Protein AF-A0AAW2USI5-F1 (afdb_monomer_lite)

Sequence (169 aa):
MHMRAHGDEYKSSAALSNPMKNASNMSGESNIPRLPRKYSCPQEGCRWNKNHAKFQPLKSMICVKNHYKRSHCPKMYVCKRCNRKQFSVLSDLRTHEKHCGDLKWLCSCGTTFSRKDKLMGHVALFIGHKPVINSSMKLGSGPQNSAQMQVDQSSAFAVGGNLLAWYSV

Organism: Sesamum radiatum (NCBI:txid300843)

pLDDT: mean 70.8, std 21.12, range [31.8, 94.62]

Structure (mmCIF, N/CA/C/O backbone):
data_AF-A0AAW2USI5-F1
#
_entry.id   AF-A0AAW2USI5-F1
#
loop_
_atom_site.group_PDB
_atom_site.id
_atom_site.type_symbol
_atom_site.label_atom_id
_atom_site.label_alt_id
_atom_site.label_comp_id
_atom_site.label_asym_id
_atom_site.label_entity_id
_atom_site.label_seq_id
_atom_site.pdbx_PDB_ins_code
_atom_site.Cartn_x
_atom_site.Cartn_y
_atom_site.Cartn_z
_atom_site.occupancy
_atom_site.B_iso_or_equiv
_atom_site.auth_seq_id
_atom_site.auth_comp_id
_atom_site.auth_asym_id
_atom_site.auth_atom_id
_atom_site.pdbx_PDB_model_num
ATOM 1 N N . MET A 1 1 ? 5.139 16.573 1.610 1.00 46.22 1 MET A N 1
ATOM 2 C CA . MET A 1 1 ? 4.623 16.755 0.235 1.00 46.22 1 MET A CA 1
ATOM 3 C C . MET A 1 1 ? 5.739 17.400 -0.578 1.00 46.22 1 MET A C 1
ATOM 5 O O . MET A 1 1 ? 6.344 18.332 -0.074 1.00 46.22 1 MET A O 1
ATOM 9 N N . HIS A 1 2 ? 6.134 16.830 -1.721 1.00 46.94 2 HIS A N 1
ATOM 10 C CA . HIS A 1 2 ? 7.367 17.233 -2.419 1.00 46.94 2 HIS A CA 1
ATOM 11 C C . HIS A 1 2 ? 7.157 18.491 -3.273 1.00 46.94 2 HIS A C 1
ATOM 13 O O . HIS A 1 2 ? 6.280 18.508 -4.134 1.00 46.94 2 HIS A O 1
ATOM 19 N N . MET A 1 3 ? 8.010 19.494 -3.058 1.00 53.34 3 MET A N 1
ATOM 20 C CA . MET A 1 3 ? 8.080 20.769 -3.780 1.00 53.34 3 MET A CA 1
ATOM 21 C C . MET A 1 3 ? 8.547 20.562 -5.229 1.00 53.34 3 MET A C 1
ATOM 23 O O . MET A 1 3 ? 9.724 20.700 -5.542 1.00 53.34 3 MET A O 1
ATOM 27 N N . ARG A 1 4 ? 7.632 20.156 -6.113 1.00 74.19 4 ARG A N 1
ATOM 28 C CA . ARG A 1 4 ? 7.887 19.965 -7.556 1.00 74.19 4 ARG A CA 1
ATOM 29 C C . ARG A 1 4 ? 7.155 20.973 -8.446 1.00 74.19 4 ARG A C 1
ATOM 31 O O . ARG A 1 4 ? 7.196 20.829 -9.659 1.00 74.19 4 ARG A O 1
ATOM 38 N N . ALA A 1 5 ? 6.470 21.947 -7.853 1.00 58.94 5 ALA A N 1
ATOM 39 C CA . ALA A 1 5 ? 5.504 22.782 -8.561 1.00 58.94 5 ALA A CA 1
ATOM 40 C C . ALA A 1 5 ? 6.073 24.073 -9.168 1.00 58.94 5 ALA A C 1
ATOM 42 O O . ALA A 1 5 ? 5.403 24.664 -9.999 1.00 58.94 5 ALA A O 1
ATOM 43 N N . HIS A 1 6 ? 7.272 24.521 -8.797 1.00 59.50 6 HIS A N 1
ATOM 44 C CA . HIS A 1 6 ? 7.692 25.884 -9.142 1.00 59.50 6 HIS A CA 1
ATOM 45 C C . HIS A 1 6 ? 8.582 25.989 -10.412 1.00 59.50 6 HIS A C 1
ATOM 47 O O . HIS A 1 6 ? 9.126 27.051 -10.681 1.00 59.50 6 HIS A O 1
ATOM 53 N N . GLY A 1 7 ? 8.818 24.908 -11.171 1.00 65.31 7 GLY A N 1
ATOM 54 C CA . GLY A 1 7 ? 9.721 24.937 -12.342 1.00 65.31 7 GLY A CA 1
ATOM 55 C C . GLY A 1 7 ? 11.223 25.026 -12.004 1.00 65.31 7 GLY A C 1
ATOM 56 O O . GLY A 1 7 ? 11.658 24.564 -10.952 1.00 65.31 7 GLY A O 1
ATOM 57 N N . ASP A 1 8 ? 12.037 25.565 -12.913 1.00 69.44 8 ASP A N 1
ATOM 58 C CA . ASP A 1 8 ? 13.467 25.853 -12.675 1.00 69.44 8 ASP A CA 1
ATOM 59 C C . ASP A 1 8 ? 13.720 27.345 -12.381 1.00 69.44 8 ASP A C 1
ATOM 61 O O . ASP A 1 8 ? 14.849 27.744 -12.113 1.00 69.44 8 ASP A O 1
ATOM 65 N N . GLU A 1 9 ? 12.659 28.156 -12.354 1.00 68.19 9 GLU A N 1
ATOM 66 C CA . GLU A 1 9 ? 12.700 29.624 -12.259 1.00 68.19 9 GLU A CA 1
ATOM 67 C C . GLU A 1 9 ? 13.292 30.158 -10.942 1.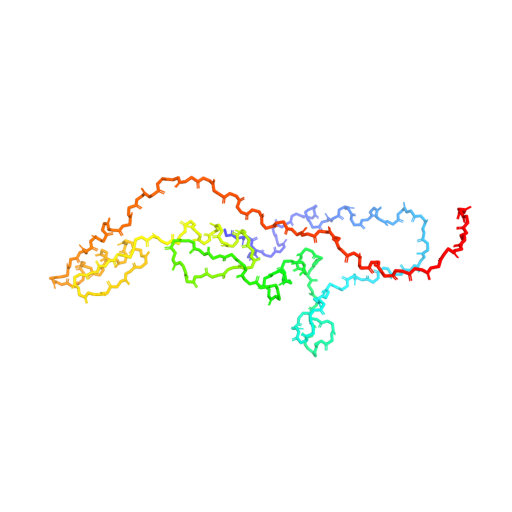00 68.19 9 GLU A C 1
ATOM 69 O O . GLU A 1 9 ? 13.735 31.298 -10.872 1.00 68.19 9 GLU A O 1
ATOM 74 N N . TYR A 1 10 ? 13.344 29.331 -9.897 1.00 70.19 10 TYR A N 1
ATOM 75 C CA . TYR A 1 10 ? 13.864 29.670 -8.564 1.00 70.19 10 TYR A CA 1
ATOM 76 C C . TYR A 1 10 ? 15.147 28.902 -8.216 1.00 70.19 10 TYR A C 1
ATOM 78 O O . TYR A 1 10 ? 15.626 28.967 -7.081 1.00 70.19 10 TYR A O 1
ATOM 86 N N . LYS A 1 11 ? 15.716 28.149 -9.166 1.00 66.88 11 LYS A N 1
ATOM 87 C CA . LYS A 1 11 ? 17.028 27.521 -8.993 1.00 66.88 11 LYS A CA 1
ATOM 88 C C . LYS A 1 11 ? 18.096 28.482 -9.492 1.00 66.88 11 LYS A C 1
ATOM 90 O O . LYS A 1 11 ? 18.050 28.939 -10.628 1.00 66.88 11 LYS A O 1
ATOM 95 N N . SER A 1 12 ? 19.078 28.770 -8.644 1.00 76.75 12 SER A N 1
ATOM 96 C CA . SER A 1 12 ? 20.246 29.552 -9.047 1.00 76.75 12 SER A CA 1
ATOM 97 C C . SER A 1 12 ? 21.004 28.848 -10.178 1.00 76.75 12 SER A C 1
ATOM 99 O O . SER A 1 12 ? 20.977 27.620 -10.292 1.00 76.75 12 SER A O 1
ATOM 101 N N . SER A 1 13 ? 21.732 29.612 -10.993 1.00 73.44 13 SER A N 1
ATOM 102 C CA . SER A 1 13 ? 22.593 29.065 -12.053 1.00 73.44 13 SER A CA 1
ATOM 103 C C . SER A 1 13 ? 23.564 28.001 -11.520 1.00 73.44 13 SER A C 1
ATOM 105 O O . SER A 1 13 ? 23.755 26.968 -12.157 1.00 73.44 13 SER A O 1
ATOM 107 N N . ALA A 1 14 ? 24.079 28.193 -10.301 1.00 71.50 14 ALA A N 1
ATOM 108 C CA . ALA A 1 14 ? 24.911 27.226 -9.587 1.00 71.50 14 ALA A CA 1
ATOM 109 C C . ALA A 1 14 ? 24.168 25.927 -9.202 1.00 71.50 14 ALA A C 1
ATOM 111 O O . ALA A 1 14 ? 24.768 24.856 -9.196 1.00 71.50 14 ALA A O 1
ATOM 112 N N . ALA A 1 15 ? 22.864 25.995 -8.908 1.00 69.00 15 ALA A N 1
ATOM 113 C CA . ALA A 1 15 ? 22.029 24.826 -8.619 1.00 69.00 15 ALA A CA 1
ATOM 114 C C . ALA A 1 15 ? 21.592 24.070 -9.891 1.00 69.00 15 ALA A C 1
ATOM 116 O O . ALA A 1 15 ? 21.261 22.885 -9.818 1.00 69.00 15 ALA A O 1
ATOM 117 N N . LEU A 1 16 ? 21.586 24.743 -11.047 1.00 68.81 16 LEU A N 1
ATOM 118 C CA . LEU A 1 16 ? 21.349 24.144 -12.366 1.00 68.81 16 LEU A CA 1
ATOM 119 C C . LEU A 1 16 ? 22.624 23.523 -12.959 1.00 68.81 16 LEU A C 1
ATOM 121 O O . LEU A 1 16 ? 22.553 22.532 -13.689 1.00 68.81 16 LEU A O 1
ATOM 125 N N . SER A 1 17 ? 23.799 24.068 -12.634 1.00 70.19 17 SER A N 1
ATOM 126 C CA . SER A 1 17 ? 25.082 23.485 -13.018 1.00 70.19 17 SER A CA 1
ATOM 127 C C . SER A 1 17 ? 25.387 22.251 -12.169 1.00 70.19 17 SER A C 1
ATOM 129 O O . SER A 1 17 ? 25.476 22.343 -10.951 1.00 70.19 17 SER A O 1
ATOM 131 N N . ASN A 1 18 ? 25.569 21.090 -12.803 1.00 61.06 18 ASN A N 1
ATOM 132 C CA . ASN A 1 18 ? 25.980 19.855 -12.133 1.00 61.06 18 ASN A CA 1
ATOM 133 C C . ASN A 1 18 ? 27.494 19.652 -12.353 1.00 61.06 18 ASN A C 1
ATOM 135 O O . ASN A 1 18 ? 27.879 19.171 -13.424 1.00 61.06 18 ASN A O 1
ATOM 139 N N . PRO A 1 19 ? 28.370 19.977 -11.382 1.00 59.91 19 PRO A N 1
ATOM 140 C CA . PRO A 1 19 ? 29.824 19.922 -11.581 1.00 59.91 19 PRO A CA 1
ATOM 141 C C . PRO A 1 19 ? 30.314 18.486 -11.814 1.00 59.91 19 PRO A C 1
ATOM 143 O O . PRO A 1 19 ? 31.250 18.237 -12.569 1.00 59.91 19 PRO A O 1
ATOM 146 N N . MET A 1 20 ? 29.617 17.512 -11.219 1.00 56.16 20 MET A N 1
ATOM 147 C CA . MET A 1 20 ? 30.001 16.100 -11.231 1.00 56.16 20 MET A CA 1
ATOM 148 C C . MET A 1 20 ? 29.849 15.412 -12.596 1.00 56.16 20 MET A C 1
ATOM 150 O O . MET A 1 20 ? 30.370 14.315 -12.780 1.00 56.16 20 MET A O 1
ATOM 154 N N . LYS A 1 21 ? 29.135 16.016 -13.560 1.00 55.62 21 LYS A N 1
ATOM 155 C CA . LYS A 1 21 ? 28.966 15.421 -14.898 1.00 55.62 21 LYS A CA 1
ATOM 156 C C . LYS A 1 21 ? 30.165 15.689 -15.814 1.00 55.62 21 LYS A C 1
ATOM 158 O O . LYS A 1 21 ? 30.317 14.987 -16.806 1.00 55.62 21 LYS A O 1
ATOM 163 N N . ASN A 1 22 ? 31.017 16.663 -15.481 1.00 47.00 22 ASN A N 1
ATOM 164 C CA . ASN A 1 22 ? 32.165 17.018 -16.319 1.00 47.00 22 ASN A CA 1
ATOM 165 C C . ASN A 1 22 ? 33.476 16.319 -15.906 1.00 47.00 22 ASN A C 1
ATOM 167 O O . ASN A 1 22 ? 34.454 16.366 -16.641 1.00 47.00 22 ASN A O 1
ATOM 171 N N . ALA A 1 23 ? 33.501 15.630 -14.758 1.00 49.38 23 ALA A N 1
ATOM 172 C CA . ALA A 1 23 ? 34.698 14.954 -14.245 1.00 49.38 23 ALA A CA 1
ATOM 173 C C . ALA A 1 23 ? 34.843 13.482 -14.690 1.00 49.38 23 ALA A C 1
ATOM 175 O O . ALA A 1 23 ? 35.879 12.873 -14.450 1.00 49.38 23 ALA A O 1
ATOM 176 N N . SER A 1 24 ? 33.846 12.886 -15.354 1.00 46.22 24 SER A N 1
ATOM 177 C CA . SER A 1 24 ? 33.921 11.486 -15.812 1.00 46.22 24 SER A CA 1
ATOM 178 C C . SER A 1 24 ? 34.599 11.295 -17.176 1.00 46.22 24 SER A C 1
ATOM 180 O O . SER A 1 24 ? 34.527 10.200 -17.722 1.00 46.22 24 SER A O 1
ATOM 182 N N . ASN A 1 25 ? 35.221 12.337 -17.740 1.00 48.22 25 ASN A N 1
ATOM 183 C CA . ASN A 1 25 ? 35.876 12.295 -19.057 1.00 48.22 25 ASN A CA 1
ATOM 184 C C . ASN A 1 25 ? 37.414 12.386 -19.000 1.00 48.22 25 ASN A C 1
ATOM 186 O O . ASN A 1 25 ? 38.044 12.623 -20.024 1.00 48.22 25 ASN A O 1
ATOM 190 N N . MET A 1 26 ? 38.027 12.166 -17.834 1.00 50.94 26 MET A N 1
ATOM 191 C CA . MET A 1 26 ? 39.488 12.105 -17.675 1.00 50.94 26 MET A CA 1
ATOM 192 C C . MET A 1 26 ? 39.920 10.772 -17.048 1.00 50.94 26 MET A C 1
ATOM 194 O O . MET A 1 26 ? 40.473 10.720 -15.956 1.00 50.94 26 MET A O 1
ATOM 198 N N . SER A 1 27 ? 39.658 9.671 -17.745 1.00 39.81 27 SER A N 1
ATOM 199 C CA . SER A 1 27 ? 40.493 8.471 -17.660 1.00 39.81 27 SER A CA 1
ATOM 200 C C . SER A 1 27 ? 40.399 7.732 -18.989 1.00 39.81 27 SER A C 1
ATOM 202 O O . SER A 1 27 ? 39.312 7.423 -19.477 1.00 39.81 27 SER A O 1
ATOM 204 N N . GLY A 1 28 ? 41.553 7.557 -19.631 1.00 52.25 28 GLY A N 1
ATOM 205 C CA . GLY A 1 28 ? 41.655 6.934 -20.940 1.00 52.25 28 GLY A CA 1
ATOM 206 C C . GLY A 1 28 ? 41.211 5.482 -20.885 1.00 52.25 28 GLY A C 1
ATOM 207 O O . GLY A 1 28 ? 41.915 4.648 -20.338 1.00 52.25 28 GLY A O 1
ATOM 208 N N . GLU A 1 29 ? 40.064 5.182 -21.488 1.00 48.09 29 GLU A N 1
ATOM 209 C CA . GLU A 1 29 ? 39.717 3.826 -21.891 1.00 48.09 29 GLU A CA 1
ATOM 210 C C . GLU A 1 29 ? 38.649 3.884 -22.985 1.00 48.09 29 GLU A C 1
ATOM 212 O O . GLU A 1 29 ? 37.598 4.480 -22.781 1.00 48.09 29 GLU A O 1
ATOM 217 N N . SER A 1 30 ? 38.974 3.299 -24.144 1.00 51.50 30 SER A N 1
ATOM 218 C CA . SER A 1 30 ? 38.148 3.016 -25.334 1.00 51.50 30 SER A CA 1
ATOM 219 C C . SER A 1 30 ? 36.862 3.841 -25.559 1.00 51.50 30 SER A C 1
ATOM 221 O O . SER A 1 30 ? 35.898 3.804 -24.798 1.00 51.50 30 SER A O 1
ATOM 223 N N . ASN A 1 31 ? 36.817 4.511 -26.713 1.00 52.34 31 ASN A N 1
ATOM 224 C CA . ASN A 1 31 ? 35.718 5.320 -27.255 1.00 52.34 31 ASN A CA 1
ATOM 225 C C . ASN A 1 31 ? 34.453 4.486 -27.602 1.00 52.34 31 ASN A C 1
ATOM 227 O O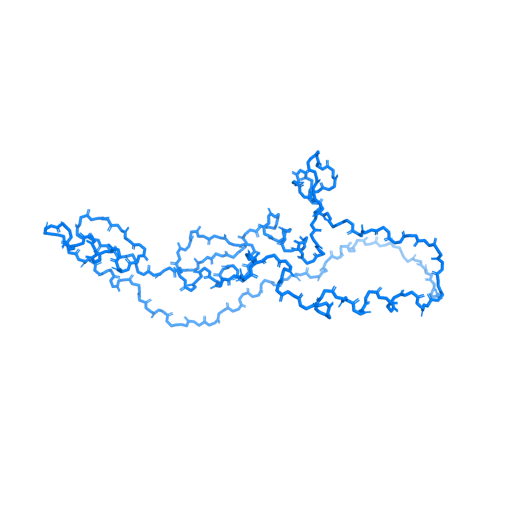 . ASN A 1 31 ? 33.977 4.482 -28.733 1.00 52.34 31 ASN A O 1
ATOM 231 N N . ILE A 1 32 ? 33.904 3.736 -26.643 1.00 60.66 32 ILE A N 1
ATOM 232 C CA . ILE A 1 32 ? 32.611 3.058 -26.765 1.00 60.66 32 ILE A CA 1
ATOM 233 C C . ILE A 1 32 ? 31.558 3.951 -26.096 1.00 60.66 32 ILE A C 1
ATOM 235 O O . ILE A 1 32 ? 31.607 4.136 -24.874 1.00 60.66 32 ILE A O 1
ATOM 239 N N . PRO A 1 33 ? 30.564 4.479 -26.836 1.00 51.97 33 PRO A N 1
ATOM 240 C CA . PRO A 1 33 ? 29.435 5.174 -26.237 1.00 51.97 33 PRO A CA 1
ATOM 241 C C . PRO A 1 33 ? 28.748 4.236 -25.240 1.00 51.97 33 PRO A C 1
ATOM 243 O O . PRO A 1 33 ? 28.127 3.243 -25.626 1.00 51.97 33 PRO A O 1
ATOM 246 N N . ARG A 1 34 ? 28.862 4.510 -23.933 1.00 60.91 34 ARG A N 1
ATOM 247 C CA . ARG A 1 34 ? 28.141 3.739 -22.911 1.00 60.91 34 ARG A CA 1
ATOM 248 C C . ARG A 1 34 ? 26.652 4.035 -23.067 1.00 60.91 34 ARG A C 1
ATOM 250 O O . ARG A 1 34 ? 26.139 4.999 -22.504 1.00 60.91 34 ARG A O 1
ATOM 257 N N . LEU A 1 35 ? 25.961 3.209 -23.850 1.00 60.56 35 LEU A N 1
ATOM 258 C CA . LEU A 1 35 ? 24.510 3.264 -23.992 1.00 60.56 35 LEU A CA 1
ATOM 259 C C . LEU A 1 35 ? 23.870 3.244 -22.593 1.00 60.56 35 LEU A C 1
ATOM 261 O O . LEU A 1 35 ? 24.285 2.437 -21.749 1.00 60.56 35 LEU A O 1
ATOM 265 N N . PRO A 1 36 ? 22.865 4.099 -22.317 1.00 69.69 36 PRO A N 1
ATOM 266 C CA . PRO A 1 36 ? 22.183 4.099 -21.032 1.00 69.69 36 PRO A CA 1
ATOM 267 C C . PRO A 1 36 ? 21.683 2.688 -20.730 1.00 69.69 36 PRO A C 1
ATOM 269 O O . PRO A 1 36 ? 20.903 2.125 -21.503 1.00 69.69 36 PRO A O 1
ATOM 272 N N . ARG A 1 37 ? 22.150 2.090 -19.627 1.00 77.81 37 ARG A N 1
ATOM 273 C CA . ARG A 1 37 ? 21.726 0.738 -19.240 1.00 77.81 37 ARG A CA 1
ATOM 274 C C . ARG A 1 37 ? 20.207 0.747 -19.060 1.00 77.81 37 ARG A C 1
ATOM 276 O O . ARG A 1 37 ? 19.691 1.361 -18.129 1.00 77.81 37 ARG A O 1
ATOM 283 N N . LYS A 1 38 ? 19.486 0.085 -19.967 1.00 86.12 38 LYS A N 1
ATOM 284 C CA . LYS A 1 38 ? 18.027 -0.050 -19.907 1.00 86.12 38 LYS A CA 1
ATOM 285 C C . LYS A 1 38 ? 17.683 -1.114 -18.871 1.00 86.12 38 LYS A C 1
ATOM 287 O O . LYS A 1 38 ? 17.981 -2.292 -19.057 1.00 86.12 38 LYS A O 1
ATOM 292 N N . TYR A 1 39 ? 17.058 -0.703 -17.776 1.00 92.38 39 TYR A N 1
ATOM 293 C CA . TYR A 1 39 ? 16.685 -1.612 -16.699 1.00 92.38 39 TYR A CA 1
ATOM 294 C C . TYR A 1 39 ? 15.339 -2.280 -17.007 1.00 92.38 39 TYR A C 1
ATOM 296 O O . TYR A 1 39 ? 14.303 -1.618 -17.049 1.00 92.38 39 TYR A O 1
ATOM 304 N N . SER A 1 40 ? 15.365 -3.593 -17.233 1.00 93.56 40 SER A N 1
ATOM 305 C CA . SER A 1 40 ? 14.204 -4.416 -17.596 1.00 93.56 40 SER A CA 1
ATOM 306 C C . SER A 1 40 ? 13.866 -5.402 -16.483 1.00 93.56 40 SER A C 1
ATOM 308 O O . SER A 1 40 ? 14.764 -5.980 -15.874 1.00 93.56 40 SER A O 1
ATOM 310 N N . CYS A 1 41 ? 12.576 -5.652 -16.264 1.00 94.50 41 CYS A N 1
ATOM 311 C CA . CYS A 1 41 ? 12.120 -6.807 -15.497 1.00 94.50 41 CYS A CA 1
ATOM 312 C C . CYS A 1 41 ? 12.418 -8.105 -16.283 1.00 94.50 41 CYS A C 1
ATOM 314 O O . CYS A 1 41 ? 12.185 -8.112 -17.492 1.00 94.50 41 CYS A O 1
ATOM 316 N N . PRO A 1 42 ? 12.922 -9.181 -15.646 1.00 93.50 42 PRO A N 1
ATOM 317 C CA . PRO A 1 42 ? 13.131 -10.473 -16.311 1.00 93.50 42 PRO A CA 1
ATOM 318 C C . PRO A 1 42 ? 11.849 -11.281 -16.566 1.00 93.50 42 PRO A C 1
ATOM 320 O O . PRO A 1 42 ? 11.859 -12.169 -17.406 1.00 93.50 42 PRO A O 1
ATOM 323 N N . GLN A 1 43 ? 10.750 -10.998 -15.856 1.00 94.12 43 GLN A N 1
ATOM 324 C CA . GLN A 1 43 ? 9.529 -11.810 -15.921 1.00 94.12 43 GLN A CA 1
ATOM 325 C C . GLN A 1 43 ? 8.825 -11.680 -17.276 1.00 94.12 43 GLN A C 1
ATOM 327 O O . GLN A 1 43 ? 8.476 -10.568 -17.681 1.00 94.12 43 GLN A O 1
ATOM 332 N N . GLU A 1 44 ? 8.579 -12.799 -17.955 1.00 92.75 44 GLU A N 1
ATOM 333 C CA . GLU A 1 44 ? 7.840 -12.825 -19.221 1.00 92.75 44 GLU A CA 1
ATOM 334 C C . GLU A 1 44 ? 6.394 -12.347 -19.041 1.00 92.75 44 GLU A C 1
ATOM 336 O O . GLU A 1 44 ? 5.775 -12.559 -17.997 1.00 92.75 44 GLU A O 1
ATOM 341 N N . GLY A 1 45 ? 5.878 -11.617 -20.033 1.00 91.12 45 GLY A N 1
ATOM 342 C CA . GLY A 1 45 ? 4.556 -10.982 -19.967 1.00 91.12 45 GLY A CA 1
ATOM 343 C C . GLY A 1 45 ? 4.475 -9.739 -19.069 1.00 91.12 45 GLY A C 1
ATOM 344 O O . GLY A 1 45 ? 3.452 -9.057 -19.056 1.00 91.12 45 GLY A O 1
ATOM 345 N N . CYS A 1 46 ? 5.536 -9.375 -18.338 1.00 93.56 46 CYS A N 1
ATOM 346 C CA . CYS A 1 46 ? 5.526 -8.152 -17.541 1.00 93.56 46 CYS A CA 1
ATOM 347 C C . CYS A 1 46 ? 5.624 -6.902 -18.429 1.00 93.56 46 CYS A C 1
ATOM 349 O O . CYS A 1 46 ? 6.496 -6.810 -19.288 1.00 93.56 46 CYS A O 1
ATOM 351 N N . ARG A 1 47 ? 4.812 -5.871 -18.150 1.00 93.88 47 ARG A N 1
ATOM 352 C CA . ARG A 1 47 ? 4.871 -4.562 -18.835 1.00 93.88 47 ARG A CA 1
ATOM 353 C C . ARG A 1 47 ? 6.272 -3.931 -18.842 1.00 93.88 47 ARG A C 1
ATOM 355 O O . ARG A 1 47 ? 6.607 -3.182 -19.755 1.00 93.88 47 ARG A O 1
ATOM 362 N N . TRP A 1 48 ? 7.068 -4.206 -17.810 1.00 91.69 48 TRP A N 1
ATOM 363 C CA . TRP A 1 48 ? 8.428 -3.689 -17.639 1.00 91.69 48 TRP A CA 1
ATOM 364 C C . TRP A 1 48 ? 9.508 -4.629 -18.192 1.00 91.69 48 TRP A C 1
ATOM 366 O O . TRP A 1 48 ? 10.692 -4.396 -17.954 1.00 91.69 48 TRP A O 1
ATOM 376 N N . ASN A 1 49 ? 9.127 -5.705 -18.881 1.00 93.19 49 ASN A N 1
ATOM 377 C CA . ASN A 1 49 ? 10.046 -6.592 -19.584 1.00 93.19 49 ASN A CA 1
ATOM 378 C C . ASN A 1 49 ? 10.356 -6.034 -20.981 1.00 93.19 49 ASN A C 1
ATOM 380 O O . ASN A 1 49 ? 9.453 -5.560 -21.665 1.00 93.19 49 ASN A O 1
ATOM 384 N N . LYS A 1 50 ? 11.620 -6.119 -21.409 1.00 92.69 50 LYS A N 1
ATOM 385 C CA . LYS A 1 50 ? 12.115 -5.694 -22.728 1.00 92.69 50 LYS A CA 1
ATOM 386 C C . LYS A 1 50 ? 11.340 -6.301 -23.907 1.00 92.69 50 LYS A C 1
ATOM 388 O O . LYS A 1 50 ? 11.269 -5.671 -24.953 1.00 92.69 50 LYS A O 1
ATOM 393 N N . ASN A 1 51 ? 10.759 -7.486 -23.720 1.00 91.25 51 ASN A N 1
ATOM 394 C CA . ASN A 1 51 ? 9.996 -8.219 -24.729 1.00 91.25 51 ASN A CA 1
ATOM 395 C C . ASN A 1 51 ? 8.526 -7.764 -24.808 1.00 91.25 51 ASN A C 1
ATOM 397 O O . ASN A 1 51 ? 7.787 -8.211 -25.678 1.00 91.25 51 ASN A O 1
ATOM 401 N N . HIS A 1 52 ? 8.061 -6.905 -23.896 1.00 92.25 52 HIS A N 1
ATOM 402 C CA . HIS A 1 52 ? 6.683 -6.426 -23.907 1.00 92.25 52 HIS A CA 1
ATOM 403 C C . HIS A 1 52 ? 6.497 -5.319 -24.954 1.00 92.25 52 HIS A C 1
ATOM 405 O O . HIS A 1 52 ? 7.262 -4.358 -24.987 1.00 92.25 52 HIS A O 1
ATOM 411 N N . ALA A 1 53 ? 5.422 -5.384 -25.749 1.00 91.62 53 ALA A N 1
ATOM 412 C CA . ALA A 1 53 ? 5.149 -4.424 -26.830 1.00 91.62 53 ALA A CA 1
ATOM 413 C C . ALA A 1 53 ? 5.131 -2.950 -26.370 1.00 91.62 53 ALA A C 1
ATOM 415 O O . ALA A 1 53 ? 5.479 -2.043 -27.117 1.00 91.62 53 ALA A O 1
ATOM 416 N N . LYS A 1 54 ? 4.746 -2.705 -25.111 1.00 90.81 54 LYS A N 1
ATOM 417 C CA . LYS A 1 54 ? 4.751 -1.378 -24.464 1.00 90.81 54 LYS A CA 1
ATOM 418 C C . LYS A 1 54 ? 5.855 -1.240 -23.410 1.00 90.81 54 LYS A C 1
ATOM 420 O O . LYS A 1 54 ? 5.604 -0.689 -22.335 1.00 90.81 54 LYS A O 1
ATOM 425 N N . PHE A 1 55 ? 7.029 -1.819 -23.662 1.00 91.56 55 PHE A N 1
ATOM 426 C CA . PHE A 1 55 ? 8.156 -1.766 -22.737 1.00 91.56 55 PHE A CA 1
ATOM 427 C C . PHE A 1 55 ? 8.561 -0.318 -22.463 1.00 91.56 55 PHE A C 1
ATOM 429 O O . PHE A 1 55 ? 8.790 0.476 -23.374 1.00 91.56 55 PHE A O 1
ATOM 436 N N . GLN A 1 56 ? 8.667 0.012 -21.182 1.00 89.69 56 GLN A N 1
ATOM 437 C CA . GLN A 1 56 ? 9.289 1.237 -20.703 1.00 89.69 56 GLN A CA 1
ATOM 438 C C . GLN A 1 56 ? 10.371 0.832 -19.700 1.00 89.69 56 GLN A C 1
ATOM 440 O O . GLN A 1 56 ? 10.076 0.022 -18.824 1.00 89.69 56 GLN A O 1
ATOM 445 N N . PRO A 1 57 ? 11.616 1.326 -19.801 1.00 91.50 57 PRO A N 1
ATOM 446 C CA . PRO A 1 57 ? 12.661 0.968 -18.848 1.00 91.50 57 PRO A CA 1
ATOM 447 C C . PRO A 1 57 ? 12.375 1.502 -17.442 1.00 91.50 57 PRO A C 1
ATOM 449 O O . PRO A 1 57 ? 11.885 2.617 -17.255 1.00 91.50 57 PRO A O 1
ATOM 452 N N . LEU A 1 58 ? 12.748 0.722 -16.429 1.00 92.44 58 LEU A N 1
ATOM 453 C CA . LEU A 1 58 ? 12.798 1.197 -15.050 1.00 92.44 58 LEU A CA 1
ATOM 454 C C . LEU A 1 58 ? 13.966 2.178 -14.863 1.00 92.44 58 LEU A C 1
ATOM 456 O O . LEU A 1 58 ? 14.949 2.164 -15.598 1.00 92.44 58 LEU A O 1
ATOM 460 N N . LYS A 1 59 ? 13.862 3.034 -13.842 1.00 89.69 59 LYS A N 1
ATOM 461 C CA . LYS A 1 59 ? 14.826 4.122 -13.592 1.00 89.69 59 LYS A CA 1
ATOM 462 C C . LYS A 1 59 ? 16.188 3.636 -13.085 1.00 89.69 59 LYS A C 1
ATOM 464 O O . LYS A 1 59 ? 17.189 4.314 -13.277 1.00 89.69 59 LYS A O 1
ATOM 469 N N . SER A 1 60 ? 16.224 2.496 -12.397 1.00 92.56 60 SER A N 1
ATOM 470 C CA . SER A 1 60 ? 17.446 1.926 -11.824 1.00 92.56 60 SER A CA 1
ATOM 471 C C . SER A 1 60 ? 17.300 0.426 -11.568 1.00 92.56 60 SER A C 1
ATOM 473 O O . SER A 1 60 ? 16.188 -0.109 -11.519 1.00 92.56 60 SER A O 1
ATOM 475 N N . MET A 1 61 ? 18.425 -0.245 -11.311 1.00 90.00 61 MET A N 1
ATOM 476 C CA . MET A 1 61 ? 18.451 -1.642 -10.862 1.00 90.00 61 MET A CA 1
ATOM 477 C C . MET A 1 61 ? 17.659 -1.852 -9.559 1.00 90.00 61 MET A C 1
ATOM 479 O O . MET A 1 61 ? 16.977 -2.862 -9.389 1.00 90.00 61 MET A O 1
ATOM 483 N N . ILE A 1 62 ? 17.682 -0.871 -8.652 1.00 92.88 62 ILE A N 1
ATOM 484 C CA . ILE A 1 62 ? 16.918 -0.911 -7.396 1.00 92.88 62 ILE A CA 1
ATOM 485 C C . ILE A 1 62 ? 15.415 -0.954 -7.696 1.00 92.88 62 ILE A C 1
ATOM 487 O O . ILE A 1 62 ? 14.679 -1.731 -7.085 1.00 92.88 62 ILE A O 1
ATOM 491 N N . CYS A 1 63 ? 14.956 -0.167 -8.676 1.00 94.31 63 CYS A N 1
ATOM 492 C CA . CYS A 1 63 ? 13.564 -0.195 -9.112 1.00 94.31 63 CYS A CA 1
ATOM 493 C C . CYS A 1 63 ? 13.177 -1.562 -9.690 1.00 94.31 63 CYS A C 1
ATOM 495 O O . CYS A 1 63 ? 12.101 -2.050 -9.354 1.00 94.31 63 CYS A O 1
ATOM 497 N N . VAL A 1 64 ? 14.043 -2.200 -10.490 1.00 94.44 64 VAL A N 1
ATOM 498 C CA . VAL A 1 64 ? 13.800 -3.559 -11.017 1.00 94.44 64 VAL A CA 1
ATOM 499 C C . VAL A 1 64 ? 13.665 -4.563 -9.881 1.00 94.44 64 VAL A C 1
ATOM 501 O O . VAL A 1 64 ? 12.669 -5.280 -9.819 1.00 94.44 64 VAL A O 1
ATOM 504 N N . LYS A 1 65 ? 14.619 -4.579 -8.944 1.00 93.25 65 LYS A N 1
ATOM 505 C CA . LYS A 1 65 ? 14.615 -5.509 -7.807 1.00 93.25 65 LYS A CA 1
ATOM 506 C C . LYS A 1 65 ? 13.356 -5.350 -6.951 1.00 93.25 65 LYS A C 1
ATOM 508 O O . LYS A 1 65 ? 12.724 -6.342 -6.594 1.00 93.25 65 LYS A O 1
ATOM 513 N N . ASN A 1 66 ? 12.962 -4.113 -6.653 1.00 93.81 66 ASN A N 1
ATOM 514 C CA . ASN A 1 66 ? 11.761 -3.834 -5.863 1.00 93.81 66 ASN A CA 1
ATOM 515 C C . ASN A 1 66 ? 10.475 -4.185 -6.620 1.00 93.81 66 ASN A C 1
ATOM 517 O O . ASN A 1 66 ? 9.562 -4.761 -6.033 1.00 93.81 66 ASN A O 1
ATOM 521 N N . HIS A 1 67 ? 10.402 -3.867 -7.916 1.00 94.12 67 HIS A N 1
ATOM 522 C CA . HIS A 1 67 ? 9.272 -4.236 -8.766 1.00 94.12 67 HIS A CA 1
ATOM 523 C C . HIS A 1 67 ? 9.099 -5.756 -8.830 1.00 94.12 67 HIS A C 1
ATOM 525 O O . HIS A 1 67 ? 7.991 -6.244 -8.600 1.00 94.12 67 HIS A O 1
ATOM 531 N N . TYR A 1 68 ? 10.190 -6.488 -9.074 1.00 94.62 68 TYR A N 1
ATOM 532 C CA . TYR A 1 68 ? 10.182 -7.944 -9.163 1.00 94.62 68 TYR A CA 1
ATOM 533 C C . TYR A 1 68 ? 9.694 -8.572 -7.853 1.00 94.62 68 TYR A C 1
ATOM 535 O O . TYR A 1 68 ? 8.722 -9.327 -7.854 1.00 94.62 68 TYR A O 1
ATOM 543 N N . LYS A 1 69 ? 10.267 -8.149 -6.715 1.00 93.50 69 LYS A N 1
ATOM 544 C CA . LYS A 1 69 ? 9.821 -8.590 -5.384 1.00 93.50 69 LYS A CA 1
ATOM 545 C C . LYS A 1 69 ? 8.337 -8.329 -5.131 1.00 93.50 69 LYS A C 1
ATOM 547 O O . LYS A 1 69 ? 7.671 -9.132 -4.493 1.00 93.50 69 LYS A O 1
ATOM 552 N N . ARG A 1 70 ? 7.798 -7.205 -5.602 1.00 93.62 70 ARG A N 1
ATOM 553 C CA . ARG A 1 70 ? 6.397 -6.828 -5.356 1.00 93.62 70 ARG A CA 1
ATOM 554 C C . ARG A 1 70 ? 5.390 -7.476 -6.301 1.00 93.62 70 ARG A C 1
ATOM 556 O O . ARG A 1 70 ? 4.244 -7.654 -5.905 1.00 93.62 70 ARG A O 1
ATOM 563 N N . SER A 1 71 ? 5.800 -7.790 -7.526 1.00 93.06 71 SER A N 1
ATOM 564 C CA . SER A 1 71 ? 4.872 -8.174 -8.600 1.00 93.06 71 SER A CA 1
ATOM 565 C C . SER A 1 71 ? 4.942 -9.654 -8.955 1.00 93.06 71 SER A C 1
ATOM 567 O O . SER A 1 71 ? 3.952 -10.202 -9.423 1.00 93.06 71 SER A O 1
ATOM 569 N N . HIS A 1 72 ? 6.100 -10.284 -8.757 1.00 92.69 72 HIS A N 1
ATOM 570 C CA . HIS A 1 72 ? 6.370 -11.630 -9.267 1.00 92.69 72 HIS A CA 1
ATOM 571 C C . HIS A 1 72 ? 6.768 -12.615 -8.170 1.00 92.69 72 HIS A C 1
ATOM 573 O O . HIS A 1 72 ? 6.529 -13.808 -8.314 1.00 92.69 72 HIS A O 1
ATOM 579 N N . CYS A 1 73 ? 7.316 -12.143 -7.047 1.00 93.31 73 CYS A N 1
ATOM 580 C CA . CYS A 1 73 ? 7.530 -13.017 -5.898 1.00 93.31 73 CYS A CA 1
ATOM 581 C C . CYS A 1 73 ? 6.206 -13.331 -5.185 1.00 93.31 73 CYS A C 1
ATOM 583 O O . CYS A 1 73 ? 5.325 -12.465 -5.089 1.00 93.31 73 CYS A O 1
ATOM 585 N N . PRO A 1 74 ? 6.076 -14.542 -4.624 1.00 92.56 74 PRO A N 1
ATOM 586 C CA . PRO A 1 74 ? 4.877 -14.919 -3.905 1.00 92.56 74 PRO A CA 1
ATOM 587 C C . PRO A 1 74 ? 4.749 -14.130 -2.591 1.00 92.56 74 PRO A C 1
ATOM 589 O O . PRO A 1 74 ? 5.725 -13.655 -2.002 1.00 92.56 74 PRO A O 1
ATOM 592 N N . LYS A 1 75 ? 3.509 -13.955 -2.132 1.00 93.06 75 LYS A N 1
ATOM 593 C CA . LYS A 1 75 ? 3.182 -13.147 -0.951 1.00 93.06 75 LYS A CA 1
ATOM 594 C C . LYS A 1 75 ? 3.295 -13.985 0.320 1.00 93.06 75 LYS A C 1
ATOM 596 O O . LYS A 1 75 ? 2.300 -14.456 0.851 1.00 93.06 75 LYS A O 1
ATOM 601 N N . MET A 1 76 ? 4.522 -14.166 0.791 1.00 91.50 76 MET A N 1
ATOM 602 C CA . MET A 1 76 ? 4.827 -15.024 1.942 1.00 91.50 76 MET A CA 1
ATOM 603 C C . MET A 1 76 ? 4.460 -14.406 3.302 1.00 91.50 76 MET A C 1
ATOM 605 O O . MET A 1 76 ? 4.369 -15.112 4.301 1.00 91.50 76 MET A O 1
ATOM 609 N N . TYR A 1 77 ? 4.260 -13.089 3.373 1.00 93.19 77 TYR A N 1
ATOM 610 C CA . TYR A 1 77 ? 4.082 -12.383 4.642 1.00 93.19 77 TYR A CA 1
ATOM 611 C C . TYR A 1 77 ? 2.617 -12.046 4.897 1.00 93.19 77 TYR A C 1
ATOM 613 O O . TYR A 1 77 ? 2.034 -11.233 4.183 1.00 93.19 77 TYR A O 1
ATOM 621 N N . VAL A 1 78 ? 2.026 -12.611 5.945 1.00 91.00 78 VAL A N 1
ATOM 622 C CA . VAL A 1 78 ? 0.611 -12.408 6.297 1.00 91.00 78 VAL A CA 1
ATOM 623 C C . VAL A 1 78 ? 0.491 -11.463 7.499 1.00 91.00 78 VAL A C 1
ATOM 625 O O . VAL A 1 78 ? 1.221 -11.626 8.475 1.00 91.00 78 VAL A O 1
ATOM 628 N N . CYS A 1 79 ? -0.427 -10.480 7.463 1.00 88.31 79 CYS A N 1
ATOM 629 C CA . CYS A 1 79 ? -0.712 -9.653 8.653 1.00 88.31 79 CYS A CA 1
ATOM 630 C C . CYS A 1 79 ? -1.336 -10.528 9.737 1.00 88.31 79 CYS A C 1
ATOM 632 O O . CYS A 1 79 ? -2.496 -10.909 9.599 1.00 88.31 79 CYS A O 1
ATOM 634 N N . LYS A 1 80 ? -0.630 -10.749 10.850 1.00 84.94 80 LYS A N 1
ATOM 635 C CA . LYS A 1 80 ? -1.149 -11.535 11.986 1.00 84.94 80 LYS A CA 1
ATOM 636 C C . LYS A 1 80 ? -2.365 -10.895 12.664 1.00 84.94 80 LYS A C 1
ATOM 638 O O . LYS A 1 80 ? -3.140 -11.580 13.317 1.00 84.94 80 LYS A O 1
ATOM 643 N N . ARG A 1 81 ? -2.553 -9.577 12.505 1.00 79.75 81 ARG A N 1
ATOM 644 C CA . ARG A 1 81 ? -3.686 -8.848 13.103 1.00 79.75 81 ARG A CA 1
ATOM 645 C C . ARG A 1 81 ? -4.992 -9.013 12.326 1.00 79.75 81 ARG A C 1
ATOM 647 O O . ARG A 1 81 ? -6.051 -9.048 12.935 1.00 79.75 81 ARG A O 1
ATOM 654 N N . CYS A 1 82 ? -4.946 -9.084 10.991 1.00 80.94 82 CYS A N 1
ATOM 655 C CA . CYS A 1 82 ? -6.160 -9.231 10.172 1.00 80.94 82 CYS A CA 1
ATOM 656 C C . CYS A 1 82 ? -6.279 -10.575 9.448 1.00 80.94 82 CYS A C 1
ATOM 658 O O . CYS A 1 82 ? -7.330 -10.834 8.871 1.00 80.94 82 CYS A O 1
ATOM 660 N N . ASN A 1 83 ? -5.209 -11.375 9.406 1.00 82.44 83 ASN A N 1
ATOM 661 C CA . ASN A 1 83 ? -5.062 -12.674 8.733 1.00 82.44 83 ASN A CA 1
ATOM 662 C C . ASN A 1 83 ? -5.520 -12.739 7.263 1.00 82.44 83 ASN A C 1
ATOM 664 O O . ASN A 1 83 ? -5.570 -13.807 6.668 1.00 82.44 83 ASN A O 1
ATOM 668 N N . ARG A 1 84 ? -5.828 -11.591 6.649 1.00 82.81 84 ARG A N 1
ATOM 669 C CA . ARG A 1 84 ? -6.432 -11.508 5.313 1.00 82.81 84 ARG A CA 1
ATOM 670 C C . ARG A 1 84 ? -5.503 -10.897 4.276 1.00 82.81 84 ARG A C 1
ATOM 672 O O . ARG A 1 84 ? -5.566 -11.243 3.102 1.00 82.81 84 ARG A O 1
ATOM 679 N N . LYS A 1 85 ? -4.668 -9.938 4.681 1.00 86.94 85 LYS A N 1
ATOM 680 C CA . LYS A 1 85 ? -3.734 -9.265 3.772 1.00 86.94 85 LYS A CA 1
ATOM 681 C C . LYS A 1 85 ? -2.385 -9.970 3.783 1.00 86.94 85 LYS A C 1
ATOM 683 O O . LYS A 1 85 ? -1.811 -10.196 4.847 1.00 86.94 85 LYS A O 1
ATOM 688 N N . GLN A 1 86 ? -1.901 -10.259 2.579 1.00 92.94 86 GLN A N 1
ATOM 689 C CA . GLN A 1 86 ? -0.611 -10.885 2.322 1.00 92.94 86 GLN A CA 1
ATOM 690 C C . GLN A 1 86 ? 0.280 -9.932 1.519 1.00 92.94 86 GLN A C 1
ATOM 692 O O . GLN A 1 86 ? -0.197 -9.206 0.641 1.00 92.94 86 GLN A O 1
ATOM 697 N N . PHE A 1 87 ? 1.575 -9.953 1.806 1.00 93.75 87 PHE A N 1
ATOM 698 C CA . PHE A 1 87 ? 2.599 -9.086 1.240 1.00 93.75 87 PHE A CA 1
ATOM 699 C C . PHE A 1 87 ? 3.781 -9.934 0.781 1.00 93.75 87 PHE A C 1
ATOM 701 O O . PHE A 1 87 ? 4.102 -10.954 1.384 1.00 93.75 87 PHE A O 1
ATOM 708 N N . SER A 1 88 ? 4.464 -9.500 -0.272 1.00 94.38 88 SER A N 1
ATOM 709 C CA . SER A 1 88 ? 5.711 -10.126 -0.728 1.00 94.38 88 SER A CA 1
ATOM 710 C C . SER A 1 88 ? 6.964 -9.451 -0.156 1.00 94.38 88 SER A C 1
ATOM 712 O O . SER A 1 88 ? 8.072 -9.951 -0.324 1.00 94.38 88 SER A O 1
ATOM 714 N N . VAL A 1 89 ? 6.810 -8.323 0.554 1.00 93.75 89 VAL A N 1
ATOM 715 C CA . VAL A 1 89 ? 7.915 -7.571 1.166 1.00 93.75 89 VAL A CA 1
ATOM 716 C C . VAL A 1 89 ? 7.604 -7.235 2.628 1.00 93.75 89 VAL A C 1
ATOM 718 O O . VAL A 1 89 ? 6.554 -6.671 2.936 1.00 93.75 89 VAL A O 1
ATOM 721 N N . LEU A 1 90 ? 8.561 -7.502 3.526 1.00 92.12 90 LEU A N 1
ATOM 722 C CA . LEU A 1 90 ? 8.455 -7.221 4.967 1.00 92.12 90 LEU A CA 1
ATOM 723 C C . LEU A 1 90 ? 8.195 -5.745 5.302 1.00 92.12 90 LEU A C 1
ATOM 725 O O . LEU A 1 90 ? 7.461 -5.445 6.240 1.00 92.12 90 LEU A O 1
ATOM 729 N N . SER A 1 91 ? 8.781 -4.801 4.557 1.00 92.38 91 SER A N 1
ATOM 730 C CA . SER A 1 91 ? 8.540 -3.364 4.767 1.00 92.38 91 SER A CA 1
ATOM 731 C C . SER A 1 91 ? 7.074 -2.985 4.572 1.00 92.38 91 SER A C 1
ATOM 733 O O . SER A 1 91 ? 6.560 -2.117 5.281 1.00 92.38 91 SER A O 1
ATOM 735 N N . ASP A 1 92 ? 6.415 -3.648 3.623 1.00 92.69 92 ASP A N 1
ATOM 736 C CA . ASP A 1 92 ? 5.030 -3.377 3.258 1.00 92.69 92 ASP A CA 1
ATOM 737 C C . ASP A 1 92 ? 4.104 -3.977 4.318 1.00 92.69 92 ASP A C 1
ATOM 739 O O . ASP A 1 92 ? 3.196 -3.287 4.782 1.00 92.69 92 ASP A O 1
ATOM 743 N N . LEU A 1 93 ? 4.415 -5.191 4.801 1.00 93.25 93 LEU A N 1
ATOM 744 C CA . LEU A 1 93 ? 3.754 -5.777 5.968 1.00 93.25 93 LEU A CA 1
ATOM 745 C C . LEU A 1 93 ? 3.883 -4.863 7.193 1.00 93.25 93 LEU A C 1
ATOM 747 O O . LEU A 1 93 ? 2.873 -4.506 7.779 1.00 93.25 93 LEU A O 1
ATOM 751 N N . ARG A 1 94 ? 5.091 -4.430 7.561 1.00 90.94 94 ARG A N 1
ATOM 752 C CA . ARG A 1 94 ? 5.310 -3.594 8.754 1.00 90.94 94 ARG A CA 1
ATOM 753 C C . ARG A 1 94 ? 4.587 -2.250 8.671 1.00 90.94 94 ARG A C 1
ATOM 755 O O . ARG A 1 94 ? 4.028 -1.779 9.657 1.00 90.94 94 ARG A O 1
ATOM 762 N N . THR A 1 95 ? 4.586 -1.618 7.498 1.00 90.88 95 THR A N 1
ATOM 763 C CA . THR A 1 95 ? 3.834 -0.370 7.270 1.00 90.88 95 THR A CA 1
ATOM 764 C C . THR A 1 95 ? 2.334 -0.604 7.385 1.00 90.88 95 THR A C 1
ATOM 766 O O . THR A 1 95 ? 1.618 0.209 7.973 1.00 90.88 95 THR A O 1
ATOM 769 N N . HIS A 1 96 ? 1.863 -1.726 6.848 1.00 88.31 96 HIS A N 1
ATOM 770 C CA . HIS A 1 96 ? 0.483 -2.134 6.997 1.00 88.31 96 HIS A CA 1
ATOM 771 C C . HIS A 1 96 ? 0.141 -2.408 8.459 1.00 88.31 96 HIS A C 1
ATOM 773 O O . HIS A 1 96 ? -0.863 -1.888 8.916 1.00 88.31 96 HIS A O 1
ATOM 779 N N . GLU A 1 97 ? 0.971 -3.141 9.201 1.00 86.31 97 GLU A N 1
ATOM 780 C CA . GLU A 1 97 ? 0.746 -3.495 10.603 1.00 86.31 97 GLU A CA 1
ATOM 781 C C . GLU A 1 97 ? 0.558 -2.282 11.504 1.00 86.31 97 GLU A C 1
ATOM 783 O O . GLU A 1 97 ? -0.286 -2.341 12.386 1.00 86.31 97 GLU A O 1
ATOM 788 N N . LYS A 1 98 ? 1.234 -1.158 11.235 1.00 83.12 98 LYS A N 1
ATOM 789 C CA . LYS A 1 98 ? 1.018 0.105 11.966 1.00 83.12 98 LYS A CA 1
ATOM 790 C C . LYS A 1 98 ? -0.436 0.591 11.954 1.00 83.12 98 LYS A C 1
ATOM 792 O O . LYS A 1 98 ? -0.834 1.262 12.891 1.00 83.12 98 LYS A O 1
ATOM 797 N N . HIS A 1 99 ? -1.190 0.239 10.915 1.00 74.81 99 HIS A N 1
ATOM 798 C CA . HIS A 1 99 ? -2.592 0.623 10.711 1.00 74.81 99 HIS A CA 1
ATOM 799 C C . HIS A 1 99 ? -3.514 -0.613 10.568 1.00 74.81 99 HIS A C 1
ATOM 801 O O . HIS A 1 99 ? -4.713 -0.503 10.323 1.00 74.81 99 HIS A O 1
ATOM 807 N N . CYS A 1 100 ? -2.953 -1.829 10.629 1.00 76.62 100 CYS A N 1
ATOM 808 C CA . CYS A 1 100 ? -3.672 -3.101 10.550 1.00 76.62 100 CYS A CA 1
ATOM 809 C C . CYS A 1 100 ? -4.213 -3.363 11.950 1.00 76.62 100 CYS A C 1
ATOM 811 O O . CYS A 1 100 ? -3.447 -3.366 12.915 1.00 76.62 100 CYS A O 1
ATOM 813 N N . GLY A 1 101 ? -5.508 -3.631 12.063 1.00 61.84 101 GLY A N 1
ATOM 814 C CA . GLY A 1 101 ? -6.110 -3.942 13.356 1.00 61.84 101 GLY A CA 1
ATOM 815 C C . GLY A 1 101 ? -6.381 -2.726 14.237 1.00 61.84 101 GLY A C 1
ATOM 816 O O . GLY A 1 101 ? -6.623 -2.919 15.424 1.00 61.84 101 GLY A O 1
ATOM 817 N N . ASP A 1 102 ? -6.406 -1.508 13.683 1.00 60.66 102 ASP A N 1
ATOM 818 C CA . ASP A 1 102 ? -7.152 -0.431 14.333 1.00 60.66 102 ASP A CA 1
ATOM 819 C C . ASP A 1 102 ? -8.591 -0.931 14.488 1.00 60.66 102 ASP A C 1
ATOM 821 O O . ASP A 1 102 ? -9.232 -1.318 13.507 1.00 60.66 102 ASP A O 1
ATOM 825 N N . LEU A 1 103 ? -9.012 -1.050 15.748 1.00 58.19 103 LEU A N 1
ATOM 826 C CA . LEU A 1 103 ? -10.318 -1.505 16.215 1.00 58.19 103 LEU A CA 1
ATOM 827 C C . LEU A 1 103 ? -11.405 -1.262 15.164 1.00 58.19 103 LEU A C 1
ATOM 829 O O . LEU A 1 103 ? -11.601 -0.129 14.725 1.00 58.19 103 LEU A O 1
ATOM 833 N N . LYS A 1 104 ? -12.132 -2.317 14.770 1.00 66.06 104 LYS A N 1
ATOM 834 C CA . LYS A 1 104 ? -13.379 -2.120 14.026 1.00 66.06 104 LYS A CA 1
ATOM 835 C C . LYS A 1 104 ? -14.296 -1.324 14.946 1.00 66.06 104 LYS A C 1
ATOM 837 O O . LYS A 1 104 ? -14.831 -1.863 15.910 1.00 66.06 104 LYS A O 1
ATOM 842 N N . TRP A 1 105 ? -14.423 -0.037 14.666 1.00 73.69 105 TRP A N 1
ATOM 843 C CA . TRP A 1 105 ? -15.336 0.851 15.354 1.00 73.69 105 TRP A CA 1
ATOM 844 C C . TRP A 1 105 ? -16.725 0.462 14.869 1.00 73.69 105 TRP A C 1
ATOM 846 O O . TRP A 1 105 ? -17.095 0.769 13.739 1.00 73.69 105 TRP A O 1
ATOM 856 N N . LEU A 1 106 ? -17.434 -0.329 15.668 1.00 78.31 106 LEU A N 1
ATOM 857 C CA . LEU A 1 106 ? -18.746 -0.844 15.312 1.00 78.31 106 LEU A CA 1
ATOM 858 C C . LEU A 1 106 ? -19.805 0.134 15.818 1.00 78.31 106 LEU A C 1
ATOM 860 O O . LEU A 1 106 ? -19.700 0.661 16.923 1.00 78.31 106 LEU A O 1
ATOM 864 N N . CYS A 1 107 ? -20.825 0.382 15.014 1.00 83.69 107 CYS A N 1
ATOM 865 C CA . CYS A 1 107 ? -22.035 1.041 15.471 1.00 83.69 107 CYS A CA 1
ATOM 866 C C . CYS A 1 107 ? -23.086 -0.000 15.882 1.00 83.69 107 CYS A C 1
ATOM 868 O O . CYS A 1 107 ? -23.119 -1.097 15.330 1.00 83.69 107 CYS A O 1
ATOM 870 N N . SER A 1 108 ? -23.996 0.351 16.790 1.00 85.25 108 SER A N 1
ATOM 871 C CA . SER A 1 108 ? -25.151 -0.478 17.167 1.00 85.25 108 SER A CA 1
ATOM 872 C C . SER A 1 108 ? -26.034 -0.911 15.987 1.00 85.25 108 SER A C 1
ATOM 874 O O . SER A 1 108 ? -26.757 -1.890 16.110 1.00 85.25 108 SER A O 1
ATOM 876 N N . CYS A 1 109 ? -25.946 -0.247 14.829 1.00 85.31 109 CYS A N 1
ATOM 877 C CA . CYS A 1 109 ? -26.622 -0.662 13.595 1.00 85.31 109 CYS A CA 1
ATOM 878 C C . CYS A 1 109 ? -25.857 -1.691 12.744 1.00 85.31 109 CYS A C 1
ATOM 880 O O . CYS A 1 109 ? -26.282 -2.001 11.635 1.00 85.31 109 CYS A O 1
ATOM 882 N N . GLY A 1 110 ? -24.707 -2.184 13.211 1.00 78.69 110 GLY A N 1
ATOM 883 C CA . GLY A 1 110 ? -23.898 -3.185 12.512 1.00 78.69 110 GLY A CA 1
ATOM 884 C C . GLY A 1 110 ? -22.898 -2.624 11.495 1.00 78.69 110 GLY A C 1
ATOM 885 O O . GLY A 1 110 ? -22.117 -3.390 10.928 1.00 78.69 110 GLY A O 1
ATOM 886 N N . THR A 1 111 ? -22.847 -1.305 11.276 1.00 81.38 111 THR A N 1
ATOM 887 C CA . THR A 1 111 ? -21.830 -0.696 10.403 1.00 81.38 111 THR A CA 1
ATOM 888 C C . THR A 1 111 ? -20.454 -0.688 11.071 1.00 81.38 111 THR A C 1
ATOM 890 O O . THR A 1 111 ? -20.307 -0.354 12.248 1.00 81.38 111 THR A O 1
ATOM 893 N N . THR A 1 112 ? -19.417 -1.063 10.315 1.00 79.69 112 THR A N 1
ATOM 894 C CA . THR A 1 112 ? -18.021 -1.058 10.782 1.00 79.69 112 THR A CA 1
ATOM 895 C C . THR A 1 112 ? -17.237 0.082 10.153 1.00 79.69 112 THR A C 1
ATOM 897 O O . THR A 1 112 ? -17.208 0.212 8.928 1.00 79.69 112 THR A O 1
ATOM 900 N N . PHE A 1 113 ? -16.505 0.830 10.971 1.00 76.94 113 PHE A N 1
ATOM 901 C CA . PHE A 1 113 ? -15.611 1.894 10.532 1.00 76.94 113 PHE A CA 1
ATOM 902 C C . PHE A 1 113 ? -14.152 1.516 10.795 1.00 76.94 113 PHE A C 1
ATOM 904 O O . PHE A 1 113 ? -13.821 0.882 11.796 1.00 76.94 113 PHE A O 1
ATOM 911 N N . SER A 1 114 ? -13.263 1.927 9.887 1.00 73.94 114 SER A N 1
ATOM 912 C CA . SER A 1 114 ? -11.812 1.735 10.025 1.00 73.94 114 SER A CA 1
ATOM 913 C C . SER A 1 114 ? -11.153 2.749 10.959 1.00 73.94 114 SER A C 1
ATOM 915 O O . SER A 1 114 ? -10.004 2.564 11.341 1.00 73.94 114 SER A O 1
ATOM 917 N N . ARG A 1 115 ? -11.854 3.836 11.307 1.00 76.19 115 ARG A N 1
ATOM 918 C CA . ARG A 1 115 ? -11.339 4.910 12.160 1.00 76.19 115 ARG A CA 1
ATOM 919 C C . ARG A 1 115 ? -12.396 5.423 13.136 1.00 76.19 115 ARG A C 1
ATOM 921 O O . ARG A 1 115 ? -13.588 5.417 12.821 1.00 76.19 115 ARG A O 1
ATOM 928 N N . LYS A 1 116 ? -11.938 5.911 14.293 1.00 78.19 116 LYS A N 1
ATOM 929 C CA . LYS A 1 116 ? -12.786 6.403 15.392 1.00 78.19 116 LYS A CA 1
ATOM 930 C C . LYS A 1 116 ? -13.570 7.656 15.010 1.00 78.19 116 LYS A C 1
ATOM 932 O O . LYS A 1 116 ? -14.754 7.749 15.312 1.00 78.19 116 LYS A O 1
ATOM 937 N N . ASP A 1 117 ? -12.922 8.598 14.323 1.00 83.62 117 ASP A N 1
ATOM 938 C CA . ASP A 1 117 ? -13.520 9.858 13.859 1.00 83.62 117 ASP A CA 1
ATOM 939 C C . ASP A 1 117 ? -14.751 9.607 12.981 1.00 83.62 117 ASP A C 1
ATOM 941 O O . ASP A 1 117 ? -15.766 10.288 13.112 1.00 83.62 117 ASP A O 1
ATOM 945 N N . LYS A 1 118 ? -14.692 8.575 12.133 1.00 85.12 118 LYS A N 1
ATOM 946 C CA . LYS A 1 118 ? -15.800 8.205 11.247 1.00 85.12 118 LYS A CA 1
ATOM 947 C C . LYS A 1 118 ? -16.982 7.591 11.985 1.00 85.12 118 LYS A C 1
ATOM 949 O O . LYS A 1 118 ? -18.112 7.929 11.653 1.00 85.12 118 LYS A O 1
ATOM 954 N N . LEU A 1 119 ? -16.739 6.775 13.010 1.00 85.50 119 LEU A N 1
ATOM 955 C CA . LEU A 1 119 ? -17.821 6.272 13.860 1.00 85.50 119 LEU A CA 1
ATOM 956 C C . LEU A 1 119 ? -18.468 7.395 14.677 1.00 85.50 119 LEU A C 1
ATOM 958 O O . LEU A 1 119 ? -19.689 7.442 14.767 1.00 85.50 119 LEU A O 1
ATOM 962 N N . MET A 1 120 ? -17.679 8.301 15.259 1.00 85.12 120 MET A N 1
ATOM 963 C CA . MET A 1 120 ? -18.235 9.407 16.047 1.00 85.12 120 MET A CA 1
ATOM 964 C C . MET A 1 120 ? -19.073 10.352 15.181 1.00 85.12 120 MET A C 1
ATOM 966 O O . MET A 1 120 ? -20.157 10.743 15.598 1.00 85.12 120 MET A O 1
ATOM 970 N N . GLY A 1 121 ? -18.623 10.651 13.956 1.00 90.88 121 GLY A N 1
ATOM 971 C CA . GLY A 1 121 ? -19.425 11.398 12.985 1.00 90.88 121 GLY A CA 1
ATOM 972 C C . GLY A 1 121 ? -20.714 10.667 12.597 1.00 90.88 121 GLY A C 1
ATOM 973 O O . GLY A 1 121 ? -21.773 11.280 12.561 1.00 90.88 121 GLY A O 1
ATOM 974 N N . HIS A 1 122 ? -20.654 9.349 12.379 1.00 89.62 122 HIS A N 1
ATOM 975 C CA . HIS A 1 122 ? -21.844 8.526 12.127 1.00 89.62 122 HIS A CA 1
ATOM 976 C C . HIS A 1 122 ? -22.844 8.585 13.294 1.00 89.62 122 HIS A C 1
ATOM 978 O O . HIS A 1 122 ? -24.022 8.842 13.087 1.00 89.62 122 HIS A O 1
ATOM 984 N N . VAL A 1 123 ? -22.381 8.399 14.531 1.00 89.38 123 VAL A N 1
ATOM 985 C CA . VAL A 1 123 ? -23.233 8.433 15.734 1.00 89.38 123 VAL A CA 1
ATOM 986 C C . VAL A 1 123 ? -23.833 9.821 15.982 1.00 89.38 123 VAL A C 1
ATOM 988 O O . VAL A 1 123 ? -24.969 9.917 16.429 1.00 89.38 123 VAL A O 1
ATOM 991 N N . ALA A 1 124 ? -23.100 10.892 15.673 1.00 89.81 124 ALA A N 1
ATOM 992 C CA . ALA A 1 124 ? -23.603 12.256 15.820 1.00 89.81 124 ALA A CA 1
ATOM 993 C C . ALA A 1 124 ? -24.729 12.591 14.825 1.00 89.81 124 ALA A C 1
ATOM 995 O O . ALA A 1 124 ? -25.587 13.411 15.137 1.00 89.81 124 ALA A O 1
ATOM 996 N N . LEU A 1 125 ? -24.726 11.975 13.637 1.00 89.25 125 LEU A N 1
ATOM 997 C CA . LEU A 1 125 ? -25.715 12.237 12.587 1.00 89.25 125 LEU A CA 1
ATOM 998 C C . LEU A 1 125 ? -26.980 11.383 12.719 1.00 89.25 125 LEU A C 1
ATOM 1000 O O . LEU A 1 125 ? -28.052 11.822 12.310 1.00 89.25 125 LEU A O 1
ATOM 1004 N N . PHE A 1 126 ? -26.872 10.172 13.269 1.00 84.75 126 PHE A N 1
ATOM 1005 C CA . PHE A 1 126 ? -27.993 9.240 13.365 1.00 84.75 126 PHE A CA 1
ATOM 1006 C C . PHE A 1 126 ? -28.425 9.030 14.824 1.00 84.75 126 PHE A C 1
ATOM 1008 O O . PHE A 1 126 ? -27.717 8.420 15.626 1.00 84.75 126 PHE A O 1
ATOM 1015 N N . ILE A 1 127 ? -29.626 9.502 15.165 1.00 80.69 127 ILE A N 1
ATOM 1016 C CA . ILE A 1 127 ? -30.214 9.368 16.506 1.00 80.69 127 ILE A CA 1
ATOM 1017 C C . ILE A 1 127 ? -30.414 7.880 16.843 1.00 80.69 127 ILE A C 1
ATOM 1019 O O . ILE A 1 127 ? -30.885 7.103 16.019 1.00 80.69 127 ILE A O 1
ATOM 1023 N N . GLY A 1 128 ? -30.040 7.468 18.059 1.00 78.62 128 GLY A N 1
ATOM 1024 C CA . GLY A 1 128 ? -30.165 6.078 18.528 1.00 78.62 128 GLY A CA 1
ATOM 1025 C C . GLY A 1 128 ? -28.985 5.164 18.171 1.00 78.62 128 GLY A C 1
ATOM 1026 O O . GLY A 1 128 ? -28.923 4.020 18.626 1.00 78.62 128 GLY A O 1
ATOM 1027 N N . HIS A 1 129 ? -28.005 5.662 17.419 1.00 85.69 129 HIS A N 1
ATOM 1028 C CA . HIS A 1 129 ? -26.778 4.933 17.126 1.00 85.69 129 HIS A CA 1
ATOM 1029 C C . HIS A 1 129 ? -25.759 5.102 18.257 1.00 85.69 129 HIS A C 1
ATOM 1031 O O . HIS A 1 129 ? -25.578 6.192 18.789 1.00 85.69 129 HIS A O 1
ATOM 1037 N N . LYS A 1 130 ? -25.073 4.023 18.644 1.00 81.50 130 LYS A N 1
ATOM 1038 C CA . LYS A 1 130 ? -24.056 4.039 19.709 1.00 81.50 130 LYS A CA 1
ATOM 1039 C C . LYS A 1 130 ? -22.785 3.305 19.289 1.00 81.50 130 LYS A C 1
ATOM 1041 O O . LYS A 1 130 ? -22.870 2.344 18.520 1.00 81.50 130 LYS A O 1
ATOM 1046 N N . PRO A 1 131 ? -21.607 3.730 19.779 1.00 79.94 131 PRO A N 1
ATOM 1047 C CA . PRO A 1 131 ? -20.370 3.005 19.550 1.00 79.94 131 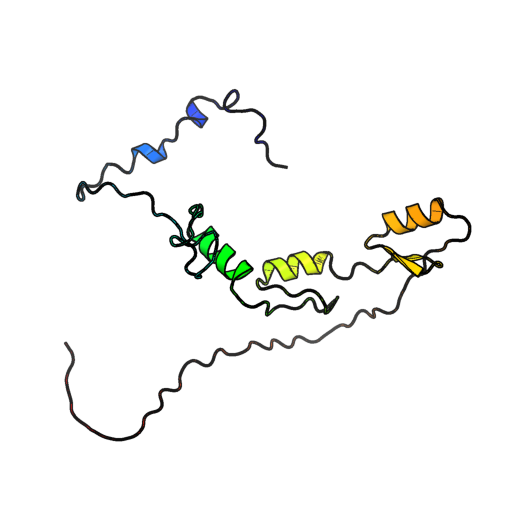PRO A CA 1
ATOM 1048 C C . PRO A 1 131 ? -20.383 1.685 20.331 1.00 79.94 131 PRO A C 1
ATOM 1050 O O . PRO A 1 131 ? -20.469 1.676 21.556 1.00 79.94 131 PRO A O 1
ATOM 1053 N N . VAL A 1 132 ? -20.267 0.565 19.624 1.00 75.38 132 VAL A N 1
ATOM 1054 C CA . VAL A 1 132 ? -20.032 -0.758 20.202 1.00 75.38 132 VAL A CA 1
ATOM 1055 C C . VAL A 1 132 ? -18.525 -0.977 20.207 1.00 75.38 132 VAL A C 1
ATOM 1057 O O . VAL A 1 132 ? -17.895 -1.221 19.175 1.00 75.38 132 VAL A O 1
ATOM 1060 N N . ILE A 1 133 ? -17.921 -0.822 21.382 1.00 64.62 133 ILE A N 1
ATOM 1061 C CA . ILE A 1 133 ? -16.492 -1.056 21.568 1.00 64.62 133 ILE A CA 1
ATOM 1062 C C . ILE A 1 133 ? -16.307 -2.570 21.637 1.00 64.62 133 ILE A C 1
ATOM 1064 O O . ILE A 1 133 ? -16.685 -3.198 22.623 1.00 64.62 133 ILE A O 1
ATOM 1068 N N . ASN A 1 134 ? -15.765 -3.181 20.583 1.00 56.41 134 ASN A N 1
ATOM 1069 C CA . ASN A 1 134 ? -15.410 -4.590 20.656 1.00 56.41 134 ASN A CA 1
ATOM 1070 C C . ASN A 1 134 ? -14.079 -4.737 21.413 1.00 56.41 134 ASN A C 1
ATOM 1072 O O . ASN A 1 134 ? -13.002 -4.634 20.829 1.00 56.41 134 ASN A O 1
ATOM 1076 N N . SER A 1 135 ? -14.170 -4.941 22.727 1.00 45.41 135 SER A N 1
ATOM 1077 C CA . SER A 1 135 ? -13.035 -5.146 23.635 1.00 45.41 135 SER A CA 1
ATOM 1078 C C . SER A 1 135 ? -12.382 -6.533 23.504 1.00 45.41 135 SER A C 1
ATOM 1080 O O . SER A 1 135 ? -11.426 -6.824 24.219 1.00 45.41 135 SER A O 1
ATOM 1082 N N . SER A 1 136 ? -12.851 -7.415 22.611 1.00 44.41 136 SER A N 1
ATOM 1083 C CA . SER A 1 136 ? -12.340 -8.789 22.500 1.00 44.41 136 SER A CA 1
ATOM 1084 C C . SER A 1 136 ? -11.188 -8.935 21.494 1.00 44.41 136 SER A C 1
ATOM 1086 O O . SER A 1 136 ? -11.234 -9.768 20.591 1.00 44.41 136 SER A O 1
ATOM 1088 N N . MET A 1 137 ? -10.127 -8.145 21.650 1.00 48.22 137 MET A N 1
ATOM 1089 C CA . MET A 1 137 ? -8.803 -8.481 21.112 1.00 48.22 137 MET A CA 1
ATOM 1090 C C . MET A 1 137 ? -7.804 -8.298 22.249 1.00 48.22 137 MET A C 1
ATOM 1092 O O . MET A 1 137 ? -7.173 -7.255 22.405 1.00 48.22 137 MET A O 1
ATOM 1096 N N . LYS A 1 138 ? -7.750 -9.322 23.103 1.00 40.16 138 LYS A N 1
ATOM 1097 C CA . LYS A 1 138 ? -6.811 -9.446 24.214 1.00 40.16 138 LYS A CA 1
ATOM 1098 C C . LYS A 1 138 ? -5.395 -9.192 23.686 1.00 40.16 138 LYS A C 1
ATOM 1100 O O . LYS A 1 138 ? -4.950 -9.839 22.740 1.00 40.16 138 LYS A O 1
ATOM 1105 N N . LEU A 1 139 ? -4.718 -8.233 24.310 1.00 47.75 139 LEU A N 1
ATOM 1106 C CA . LEU A 1 139 ? -3.282 -8.009 24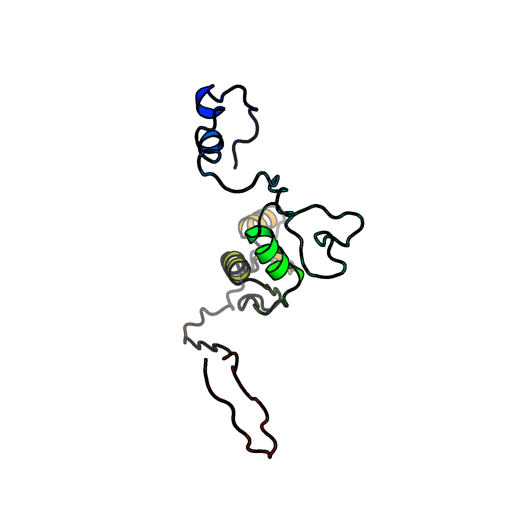.224 1.00 47.75 139 LEU A CA 1
ATOM 1107 C C . LEU A 1 139 ? -2.578 -9.311 24.643 1.00 47.75 139 LEU A C 1
ATOM 1109 O O . LEU A 1 139 ? -2.451 -9.604 25.827 1.00 47.75 139 LEU A O 1
ATOM 1113 N N . GLY A 1 140 ? -2.215 -10.139 23.664 1.00 37.12 140 GLY A N 1
ATOM 1114 C CA . GLY A 1 140 ? -1.469 -11.377 23.864 1.00 37.12 140 GLY A CA 1
ATOM 1115 C C . GLY A 1 140 ? 0.028 -11.104 23.826 1.00 37.12 140 GLY A C 1
ATOM 1116 O O . GLY A 1 140 ? 0.619 -10.976 22.756 1.00 37.12 140 GLY A O 1
ATOM 1117 N N . SER A 1 141 ? 0.623 -10.988 25.004 1.00 39.56 141 SER A N 1
ATOM 1118 C CA . SER A 1 141 ? 2.059 -11.009 25.264 1.00 39.56 141 SER A CA 1
ATOM 1119 C C . SER A 1 141 ? 2.672 -12.404 25.023 1.00 39.56 141 SER A C 1
ATOM 1121 O O . SER A 1 141 ? 2.277 -13.351 25.694 1.00 39.56 141 SER A O 1
ATOM 1123 N N . GLY A 1 142 ? 3.686 -12.481 24.144 1.00 37.38 142 GLY A N 1
ATOM 1124 C CA . GLY A 1 142 ? 4.769 -13.495 24.101 1.00 37.38 142 GLY A CA 1
ATOM 1125 C C . GLY A 1 142 ? 4.470 -14.884 23.486 1.00 37.38 142 GLY A C 1
ATOM 1126 O O . GLY A 1 142 ? 3.304 -15.242 23.350 1.00 37.38 142 GLY A O 1
ATOM 1127 N N . PRO A 1 143 ? 5.495 -15.702 23.128 1.00 40.62 143 PRO A N 1
ATOM 1128 C CA . PRO A 1 143 ? 6.933 -15.433 23.024 1.00 40.62 143 PRO A CA 1
ATOM 1129 C C . PRO A 1 143 ? 7.435 -15.384 21.564 1.00 40.62 143 PRO A C 1
ATOM 1131 O O . PRO A 1 143 ? 6.726 -15.682 20.600 1.00 40.62 143 PRO A O 1
ATOM 1134 N N . GLN A 1 144 ? 8.694 -14.976 21.405 1.00 47.56 144 GLN A N 1
ATOM 1135 C CA . GLN A 1 144 ? 9.421 -15.041 20.144 1.00 47.56 144 GLN A CA 1
ATOM 1136 C C . GLN A 1 144 ? 9.543 -16.500 19.691 1.00 47.56 144 GLN A C 1
ATOM 1138 O O . GLN A 1 144 ? 10.211 -17.294 20.338 1.00 47.56 144 GLN A O 1
ATOM 1143 N N . ASN A 1 145 ? 8.920 -16.839 18.565 1.00 33.19 145 ASN A N 1
ATOM 1144 C CA . ASN A 1 145 ? 9.328 -17.987 17.768 1.00 33.19 145 ASN A CA 1
ATOM 1145 C C . ASN A 1 145 ? 9.782 -17.456 16.412 1.00 33.19 145 ASN A C 1
ATOM 1147 O O . ASN A 1 145 ? 8.988 -17.176 15.509 1.00 33.19 145 ASN A O 1
ATOM 1151 N N . SER A 1 146 ? 11.090 -17.245 16.318 1.00 41.69 146 SER A N 1
ATOM 1152 C CA . SER A 1 146 ? 11.826 -17.098 15.073 1.00 41.69 146 SER A CA 1
ATOM 1153 C C . SER A 1 146 ? 11.805 -18.435 14.336 1.00 41.69 146 SER A C 1
ATOM 1155 O O . SER A 1 146 ? 12.766 -19.194 14.379 1.00 41.69 146 SER A O 1
ATOM 1157 N N . ALA A 1 147 ? 10.708 -18.726 13.636 1.00 37.91 147 ALA A N 1
ATOM 1158 C CA . ALA A 1 147 ? 10.733 -19.704 12.556 1.00 37.91 147 ALA A CA 1
ATOM 1159 C C . ALA A 1 147 ? 11.407 -19.042 11.347 1.00 37.91 147 ALA A C 1
ATOM 1161 O O . ALA A 1 147 ? 10.767 -18.547 10.418 1.00 37.91 147 ALA A O 1
ATOM 1162 N N . GLN A 1 148 ? 12.732 -18.959 11.426 1.00 42.72 148 GLN A N 1
ATOM 1163 C CA . GLN A 1 148 ? 13.598 -18.834 10.271 1.00 42.72 148 GLN A CA 1
ATOM 1164 C C . GLN A 1 148 ? 13.414 -20.134 9.480 1.00 42.72 148 GLN A C 1
ATOM 1166 O O . GLN A 1 148 ? 13.907 -21.174 9.903 1.00 42.72 148 GLN A O 1
ATOM 1171 N N . MET A 1 149 ? 12.662 -20.115 8.374 1.00 45.41 149 MET A N 1
ATOM 1172 C CA . MET A 1 149 ? 12.762 -21.217 7.414 1.00 45.41 149 MET A CA 1
ATOM 1173 C C . MET A 1 149 ? 14.198 -21.199 6.889 1.00 45.41 149 MET A C 1
ATOM 1175 O O . MET A 1 149 ? 14.588 -20.278 6.167 1.00 45.41 149 MET A O 1
ATOM 1179 N N . GLN A 1 150 ? 14.987 -22.178 7.336 1.00 36.00 150 GLN A N 1
ATOM 1180 C CA . GLN A 1 150 ? 16.266 -22.530 6.744 1.00 36.00 150 GLN A CA 1
ATOM 1181 C C . GLN A 1 150 ? 16.016 -22.801 5.263 1.00 36.00 150 GLN A C 1
ATOM 1183 O O . GLN A 1 150 ? 15.173 -23.614 4.889 1.00 36.00 150 GLN A O 1
ATOM 1188 N N . VAL A 1 151 ? 16.710 -22.051 4.415 1.00 38.91 151 VAL A N 1
ATOM 1189 C CA . VAL A 1 151 ? 16.881 -22.439 3.023 1.00 38.91 151 VAL A CA 1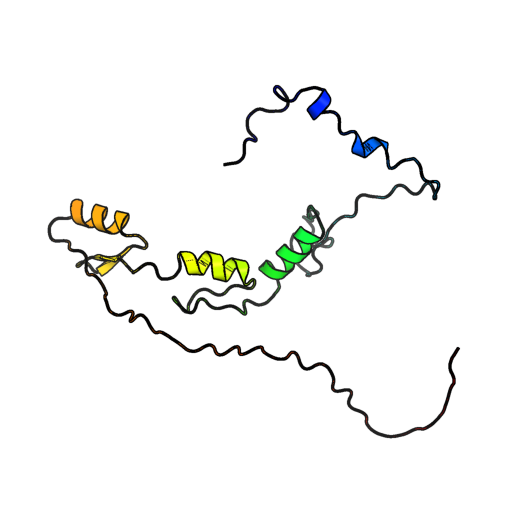
ATOM 1190 C C . VAL A 1 151 ? 17.987 -23.481 3.077 1.00 38.91 151 VAL A C 1
ATOM 1192 O O . VAL A 1 151 ? 19.148 -23.111 3.247 1.00 38.91 151 VAL A O 1
ATOM 1195 N N . ASP A 1 152 ? 17.622 -24.762 3.038 1.00 33.78 152 ASP A N 1
ATOM 1196 C CA . ASP A 1 152 ? 18.605 -25.833 2.931 1.00 33.78 152 ASP A CA 1
ATOM 1197 C C . ASP A 1 152 ? 19.418 -25.625 1.655 1.00 33.78 152 ASP A C 1
ATOM 1199 O O . ASP A 1 152 ? 18.917 -25.618 0.527 1.00 33.78 152 ASP A O 1
ATOM 1203 N N . GLN A 1 153 ? 20.702 -25.384 1.878 1.00 37.81 153 GLN A N 1
ATOM 1204 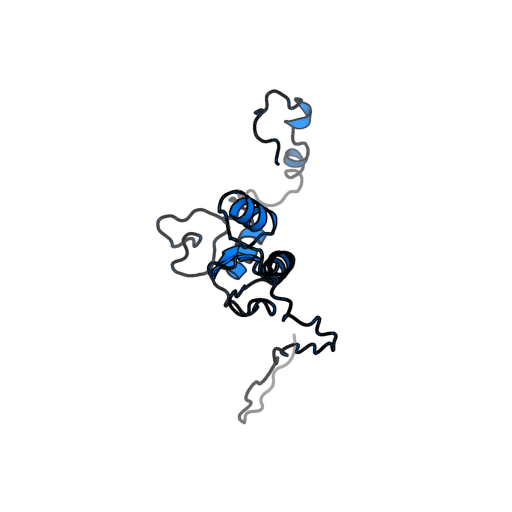C CA . GLN A 1 153 ? 21.738 -25.425 0.876 1.00 37.81 153 GLN A CA 1
ATOM 1205 C C . GLN A 1 153 ? 22.267 -26.862 0.894 1.00 37.81 153 GLN A C 1
ATOM 1207 O O . GLN A 1 153 ? 22.646 -27.358 1.950 1.00 37.81 153 GLN A O 1
ATOM 1212 N N . SER A 1 154 ? 22.313 -27.488 -0.284 1.00 39.06 154 SER A N 1
ATOM 1213 C CA . SER A 1 154 ? 22.907 -28.797 -0.603 1.00 39.06 154 SER A CA 1
ATOM 1214 C C . SER A 1 154 ? 22.063 -30.065 -0.372 1.00 39.06 154 SER A C 1
ATOM 1216 O O . SER A 1 154 ? 21.806 -30.514 0.735 1.00 39.06 154 SER A O 1
ATOM 1218 N N . SER A 1 155 ? 21.732 -30.719 -1.484 1.00 36.56 155 SER A N 1
ATOM 1219 C CA . SER A 1 155 ? 21.880 -32.171 -1.628 1.00 36.56 155 SER A CA 1
ATOM 1220 C C . SER A 1 155 ? 22.134 -32.478 -3.102 1.00 36.56 155 SER A C 1
ATOM 1222 O O . SER A 1 155 ? 21.233 -32.616 -3.926 1.00 36.56 155 SER A O 1
ATOM 1224 N N . ALA A 1 156 ? 23.423 -32.521 -3.434 1.00 37.59 156 ALA A N 1
ATOM 1225 C CA . ALA A 1 156 ? 23.908 -33.284 -4.565 1.00 37.59 156 ALA A CA 1
ATOM 1226 C C . ALA A 1 156 ? 23.615 -34.760 -4.270 1.00 37.59 156 ALA A C 1
ATOM 1228 O O . ALA A 1 156 ? 24.115 -35.308 -3.288 1.00 37.59 156 ALA A O 1
ATOM 1229 N N . PHE A 1 157 ? 22.795 -35.397 -5.101 1.00 32.22 157 PHE A N 1
ATOM 1230 C CA . PHE A 1 157 ? 22.709 -36.849 -5.118 1.00 32.22 157 PHE A CA 1
ATOM 1231 C C . PHE A 1 157 ? 23.923 -37.376 -5.875 1.00 32.22 157 PHE A C 1
ATOM 1233 O O . PHE A 1 157 ? 23.980 -37.354 -7.102 1.00 32.22 157 PHE A O 1
ATOM 1240 N N . ALA A 1 158 ? 24.913 -37.818 -5.104 1.00 31.80 158 ALA A N 1
ATOM 1241 C CA . ALA A 1 158 ? 25.936 -38.728 -5.572 1.00 31.80 158 ALA A CA 1
ATOM 1242 C C . ALA A 1 158 ? 25.302 -40.118 -5.723 1.00 31.80 158 ALA A C 1
ATOM 1244 O O . ALA A 1 158 ? 24.890 -40.727 -4.738 1.00 31.80 158 ALA A O 1
ATOM 1245 N N . VAL A 1 159 ? 25.252 -40.625 -6.953 1.00 41.72 159 VAL A N 1
ATOM 1246 C CA . VAL A 1 159 ? 25.183 -42.063 -7.214 1.00 41.72 159 VAL A CA 1
ATOM 1247 C C . VAL A 1 159 ? 26.447 -42.426 -7.980 1.00 41.72 159 VAL A C 1
ATOM 1249 O O . VAL A 1 159 ? 26.615 -42.047 -9.131 1.00 41.72 159 VAL A O 1
ATOM 1252 N N . GLY A 1 160 ? 27.344 -43.097 -7.259 1.00 32.34 160 GLY A N 1
ATOM 1253 C CA . GLY A 1 160 ? 28.246 -44.144 -7.733 1.00 32.34 160 GLY A CA 1
ATOM 1254 C C . GLY A 1 160 ? 29.026 -43.944 -9.033 1.00 32.34 160 GLY A C 1
ATOM 1255 O O . GLY A 1 160 ? 28.504 -44.160 -10.117 1.00 32.34 160 GLY A O 1
ATOM 1256 N N . GLY A 1 161 ? 30.342 -43.783 -8.875 1.00 36.66 161 GLY A N 1
ATOM 1257 C CA . GLY A 1 161 ? 31.295 -44.611 -9.617 1.00 36.66 161 GLY A CA 1
ATOM 1258 C C . GLY A 1 161 ? 31.828 -44.049 -10.931 1.00 36.66 161 GLY A C 1
ATOM 1259 O O . GLY A 1 161 ? 31.397 -44.451 -12.001 1.00 36.66 161 GLY A O 1
ATOM 1260 N N . ASN A 1 162 ? 32.880 -43.236 -10.854 1.00 35.72 162 ASN A N 1
ATOM 1261 C CA . ASN A 1 162 ? 34.188 -43.659 -11.359 1.00 35.72 162 ASN A CA 1
ATOM 1262 C C . ASN A 1 162 ? 35.255 -42.661 -10.910 1.00 35.72 162 ASN A C 1
ATOM 1264 O O . ASN A 1 162 ? 35.145 -41.460 -11.153 1.00 35.72 162 ASN A O 1
ATOM 1268 N N . LEU A 1 163 ? 36.286 -43.182 -10.243 1.00 39.00 163 LEU A N 1
ATOM 1269 C CA . LEU A 1 163 ? 37.576 -42.515 -10.128 1.00 39.00 163 LEU A CA 1
ATOM 1270 C C . LEU A 1 163 ? 38.048 -42.185 -11.542 1.00 39.00 163 LEU A C 1
ATOM 1272 O O . LEU A 1 163 ? 38.050 -43.072 -12.385 1.00 39.00 163 LEU A O 1
ATOM 1276 N N . LEU A 1 164 ? 38.503 -40.962 -11.763 1.00 38.25 164 LEU A N 1
ATOM 1277 C CA . LEU A 1 164 ? 39.758 -40.659 -12.441 1.00 38.25 164 LEU A CA 1
ATOM 1278 C C . LEU A 1 164 ? 40.068 -39.186 -12.154 1.00 38.25 164 LEU A C 1
ATOM 1280 O O . LEU A 1 164 ? 39.157 -38.387 -11.946 1.00 38.25 164 LEU A O 1
ATOM 1284 N N . ALA A 1 165 ? 41.365 -38.894 -12.045 1.00 44.69 165 ALA A N 1
ATOM 1285 C CA . ALA A 1 165 ? 41.969 -37.606 -11.703 1.00 44.69 165 ALA A CA 1
ATOM 1286 C C . ALA A 1 165 ? 41.416 -36.455 -12.578 1.00 44.69 165 ALA A C 1
ATOM 1288 O O . ALA A 1 165 ? 40.626 -36.682 -13.477 1.00 44.69 165 ALA A O 1
ATOM 1289 N N . TRP A 1 166 ? 41.690 -35.182 -12.329 1.00 33.78 166 TRP A N 1
ATOM 1290 C CA . TRP A 1 166 ? 42.894 -34.520 -12.824 1.00 33.78 166 TRP A CA 1
ATOM 1291 C C . TRP A 1 166 ? 43.083 -33.183 -12.090 1.00 33.78 166 TRP A C 1
ATOM 1293 O O . TRP A 1 166 ? 42.134 -32.536 -11.652 1.00 33.78 166 TRP A O 1
ATOM 1303 N N . TYR A 1 167 ? 44.360 -32.860 -11.938 1.00 33.97 167 TYR A N 1
ATOM 1304 C CA . TYR A 1 167 ? 44.994 -31.836 -11.122 1.00 33.97 167 TYR A CA 1
ATOM 1305 C C . TYR A 1 167 ? 44.604 -30.380 -11.415 1.00 33.97 167 TYR A C 1
ATOM 1307 O O . TYR A 1 167 ? 44.230 -30.017 -12.526 1.00 33.97 167 TYR A O 1
ATOM 1315 N N . SER A 1 168 ? 44.828 -29.560 -10.384 1.00 38.09 168 SER A N 1
ATOM 1316 C CA . SER A 1 168 ? 44.981 -28.105 -10.395 1.00 38.09 168 SER A CA 1
ATOM 1317 C C . SER A 1 168 ? 45.978 -27.594 -11.441 1.00 38.09 168 SER A C 1
ATOM 1319 O O . SER A 1 168 ? 47.113 -28.069 -11.459 1.00 38.09 168 SER A O 1
ATOM 1321 N N . VAL A 1 169 ? 45.578 -26.553 -12.182 1.00 41.16 169 VAL A N 1
ATOM 1322 C CA . VAL A 1 169 ? 46.264 -25.250 -12.348 1.00 41.16 169 VAL A CA 1
ATOM 1323 C C . VAL A 1 169 ? 45.178 -24.187 -12.497 1.00 41.16 169 VAL A C 1
ATOM 1325 O O . VAL A 1 169 ? 44.199 -24.463 -13.226 1.00 41.16 169 VAL A O 1
#

Radius of gyration: 28.38 Å; chains: 1; bounding box: 76×74×52 Å

InterPro domains:
  IPR044300 Protein SENSITIVE TO PROTON RHIZOTOXICITY 1/2 [PTHR46352] (1-145)
  IPR055187 BIRD-IDD transcription factor, third C2HC zinc finger [PF22995] (77-101)
  IPR058196 STOP1/2-like, C2H2-type zinc finger [PF23118] (104-133)
  IPR059161 STOP2/WIP2-like, C2H2-type zinc finger [PF23115] (39-73)

Foldseek 3Di:
DDDPPDPCPPPDPVNVDDPVVVPPPPDDDDPDPPDPPFAAAPDPPDCCHPPDPNHDGDPDPVRNVVCCQFPPADQPAAQPQARPDTGSDPVVSVVCNVLRNPFQFAKPVGDTDSDPVVQVVVPVVDPPIDTDGPPPPDPDDDDDDPPPPDPDDDDDDDDDDDDDDDDDD

Secondary structure (DSSP, 8-state):
----SSTTTTS-HHHH--GGGSGGG-S-----------B---STT-TTSTTSTT---BSSHHHHHHHHHHHTS---EE-TTTSS-EESSHHHHHHHHTTTT---EEETTS-EESSHHHHHHHHHHSTT--EE-------------------------------------